Protein AF-A0A831NN00-F1 (afdb_monomer_lite)

Radius of gyration: 13.93 Å; chains: 1; bounding box: 24×26×42 Å

Secondary structure (DSSP, 8-state):
-HHHHHHHHHHHHTT-----TT-HHHHHHHHT--B-HHHHTTT---B--SS-HHHHHHHHHHHHGGGTPPP-PPPTT-

Sequence (78 aa):
MLDGIRYVSTLLSNNRYFIHESCKNLIKEKASYVWDTKAQQKGEDKPLKQNDHASDAERYGLYTMRHSMKVIDKPVGW

Structure (mmCIF, N/CA/C/O backbone):
data_AF-A0A831NN00-F1
#
_entry.id   AF-A0A831NN00-F1
#
loop_
_atom_site.group_PDB
_atom_site.id
_atom_site.type_symbol
_atom_site.label_atom_id
_atom_site.label_alt_id
_atom_site.label_comp_id
_atom_site.label_asym_id
_atom_site.label_entity_id
_atom_site.label_seq_id
_atom_site.pdbx_PDB_ins_code
_atom_site.Cartn_x
_atom_site.Cartn_y
_atom_site.Cartn_z
_atom_site.occupancy
_atom_site.B_iso_or_equiv
_atom_site.auth_seq_id
_atom_site.auth_comp_id
_atom_site.auth_asym_id
_atom_site.auth_atom_id
_atom_site.pdbx_PDB_model_num
ATOM 1 N N . MET A 1 1 ? -2.700 9.950 9.201 1.00 63.53 1 MET A N 1
ATOM 2 C CA . MET A 1 1 ? -2.461 8.484 9.222 1.00 63.53 1 MET A CA 1
ATOM 3 C C . MET A 1 1 ? -3.564 7.745 8.478 1.00 63.53 1 MET A C 1
ATOM 5 O O . MET A 1 1 ? -3.261 7.052 7.514 1.00 63.53 1 MET A O 1
ATOM 9 N N . LEU A 1 2 ? -4.824 7.955 8.874 1.00 74.56 2 LEU A N 1
ATOM 10 C CA . LEU A 1 2 ? -5.994 7.324 8.261 1.00 74.56 2 LEU A CA 1
ATOM 11 C C . LEU A 1 2 ? -6.132 7.638 6.760 1.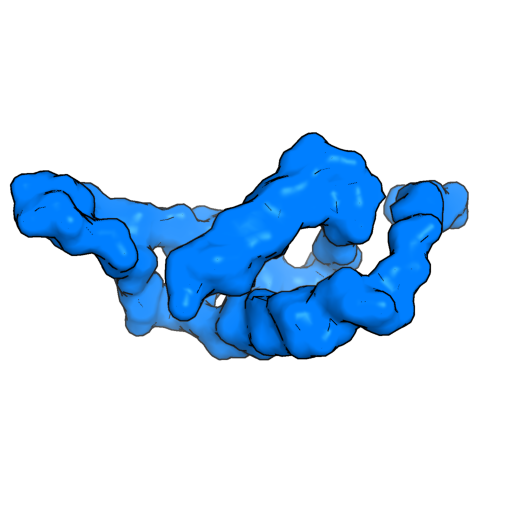00 74.56 2 LEU A C 1
ATOM 13 O O . LEU A 1 2 ? -6.412 6.739 5.975 1.00 74.56 2 LEU A O 1
ATOM 17 N N . ASP A 1 3 ? -5.834 8.872 6.344 1.00 80.38 3 ASP A N 1
ATOM 18 C CA . ASP A 1 3 ? -5.926 9.278 4.931 1.00 80.38 3 ASP A CA 1
ATOM 19 C C . ASP A 1 3 ? -4.944 8.529 4.028 1.00 80.38 3 ASP A C 1
ATOM 21 O O . ASP A 1 3 ? -5.294 8.135 2.919 1.00 80.38 3 ASP A O 1
ATOM 25 N N . GLY A 1 4 ? -3.730 8.258 4.519 1.00 82.00 4 GLY A N 1
ATOM 26 C CA . GLY A 1 4 ? -2.743 7.468 3.783 1.00 82.00 4 GLY A CA 1
ATOM 27 C C . GLY A 1 4 ? -3.195 6.020 3.601 1.00 82.00 4 GLY A C 1
ATOM 28 O O . GLY A 1 4 ? -3.061 5.468 2.516 1.00 82.00 4 GLY A O 1
ATOM 29 N N . ILE A 1 5 ? -3.789 5.424 4.638 1.00 83.00 5 ILE A N 1
ATOM 30 C CA . ILE A 1 5 ? -4.336 4.059 4.576 1.00 83.00 5 ILE A CA 1
ATOM 31 C C . ILE A 1 5 ? -5.509 4.000 3.589 1.00 83.00 5 ILE A C 1
ATOM 33 O O . ILE A 1 5 ? -5.541 3.129 2.719 1.00 83.00 5 ILE A O 1
ATOM 37 N N . ARG A 1 6 ? -6.440 4.961 3.672 1.00 85.12 6 ARG A N 1
ATOM 38 C CA . ARG A 1 6 ? -7.573 5.082 2.739 1.00 85.12 6 ARG A CA 1
ATOM 39 C C . ARG A 1 6 ? -7.099 5.241 1.296 1.00 85.12 6 ARG A C 1
ATOM 41 O O . ARG A 1 6 ? -7.653 4.607 0.401 1.00 85.12 6 ARG A O 1
ATOM 48 N N . TYR A 1 7 ? -6.055 6.036 1.075 1.00 88.19 7 TYR A N 1
ATOM 49 C CA . TYR A 1 7 ? -5.476 6.237 -0.248 1.00 88.19 7 TYR A CA 1
ATOM 50 C C . TYR A 1 7 ? -4.907 4.937 -0.828 1.00 88.19 7 TYR A C 1
ATOM 52 O O . TYR A 1 7 ? -5.283 4.549 -1.931 1.00 88.19 7 TYR A O 1
ATOM 60 N N . VAL A 1 8 ? -4.084 4.208 -0.065 1.00 88.06 8 VAL A N 1
ATOM 61 C CA . VAL A 1 8 ? -3.554 2.904 -0.501 1.00 88.06 8 VAL A CA 1
ATOM 62 C C . VAL A 1 8 ? -4.686 1.907 -0.786 1.00 88.06 8 VAL A C 1
ATOM 64 O O . VAL A 1 8 ? -4.674 1.246 -1.822 1.00 88.06 8 VAL A O 1
ATOM 67 N N . SER A 1 9 ? -5.704 1.841 0.079 1.00 86.75 9 SER A N 1
ATOM 68 C CA . SER A 1 9 ? -6.879 0.979 -0.120 1.00 86.75 9 SER A CA 1
ATOM 69 C C . SER A 1 9 ? -7.657 1.329 -1.398 1.00 86.75 9 SER A C 1
ATOM 71 O O . SER A 1 9 ? -8.062 0.436 -2.144 1.00 86.75 9 SER A O 1
ATOM 73 N N . THR A 1 10 ? -7.795 2.623 -1.700 1.00 88.38 10 THR A N 1
ATOM 74 C CA . THR A 1 10 ? -8.434 3.117 -2.929 1.00 88.38 10 THR A CA 1
ATOM 75 C C . THR A 1 10 ? -7.640 2.711 -4.168 1.00 88.38 10 THR A C 1
ATOM 77 O O . THR A 1 10 ? -8.228 2.311 -5.171 1.00 88.38 10 THR A O 1
ATOM 80 N N . LEU A 1 11 ? -6.308 2.791 -4.117 1.00 88.81 11 LEU A N 1
ATOM 81 C CA . LEU A 1 11 ? -5.457 2.397 -5.238 1.00 88.81 11 LEU A CA 1
ATOM 82 C C . LEU A 1 11 ? -5.530 0.892 -5.513 1.00 88.81 11 LEU A C 1
ATOM 84 O O . LEU A 1 11 ? -5.661 0.502 -6.672 1.00 88.81 11 LEU A O 1
ATOM 88 N N . LEU A 1 12 ? -5.490 0.064 -4.465 1.00 87.50 12 LEU A N 1
ATOM 89 C CA . LEU A 1 12 ? -5.629 -1.391 -4.583 1.00 87.50 12 LEU A CA 1
ATOM 90 C C . LEU A 1 12 ? -7.001 -1.777 -5.155 1.00 87.50 12 LEU A C 1
ATOM 92 O O . LEU A 1 12 ? -7.068 -2.531 -6.118 1.00 87.50 12 LEU A O 1
ATOM 96 N N . SER A 1 13 ? -8.087 -1.209 -4.619 1.00 87.38 13 SER A N 1
ATOM 97 C CA . SER A 1 13 ? -9.460 -1.545 -5.040 1.00 87.38 13 SER A CA 1
ATOM 98 C C . SER A 1 13 ? -9.758 -1.152 -6.489 1.00 87.38 13 SER A C 1
ATOM 100 O O . SER A 1 13 ? -10.553 -1.801 -7.158 1.00 87.38 13 SER A O 1
ATOM 102 N N . ASN A 1 14 ? -9.110 -0.094 -6.982 1.00 88.00 14 ASN A N 1
ATOM 103 C CA . ASN A 1 14 ? -9.273 0.382 -8.355 1.00 88.00 14 ASN A CA 1
ATOM 104 C C . ASN A 1 14 ? -8.243 -0.210 -9.331 1.00 88.00 14 ASN A C 1
ATOM 106 O O . ASN A 1 14 ? -8.145 0.279 -10.456 1.00 88.00 14 ASN A O 1
ATOM 110 N N . ASN A 1 15 ? -7.448 -1.209 -8.924 1.00 86.00 15 ASN A N 1
ATOM 111 C CA . ASN A 1 15 ? -6.384 -1.799 -9.748 1.00 86.00 15 ASN A CA 1
ATOM 112 C C . ASN A 1 15 ? -5.362 -0.759 -10.260 1.00 86.00 15 ASN A C 1
ATOM 114 O O . ASN A 1 15 ? -4.884 -0.824 -11.389 1.00 86.00 15 ASN A O 1
ATOM 118 N N . ARG A 1 16 ? -5.041 0.240 -9.427 1.00 86.12 16 ARG A N 1
ATOM 119 C CA . ARG A 1 16 ? -4.107 1.348 -9.727 1.00 86.12 16 ARG A CA 1
ATOM 120 C C . ARG A 1 16 ? -2.752 1.175 -9.044 1.00 86.12 16 ARG A C 1
ATOM 122 O O . ARG A 1 16 ? -1.845 1.974 -9.263 1.00 86.12 16 ARG A O 1
ATOM 129 N N . TYR A 1 17 ? -2.640 0.177 -8.177 1.00 87.81 17 TYR A N 1
ATOM 130 C CA . TYR A 1 17 ? -1.428 -0.192 -7.467 1.00 87.81 17 TYR A CA 1
ATOM 131 C C . TYR A 1 17 ? -1.366 -1.713 -7.364 1.00 87.81 17 TYR A C 1
ATOM 133 O O . TYR A 1 17 ? -2.352 -2.352 -7.002 1.00 87.81 17 TYR A O 1
ATOM 141 N N . PHE A 1 18 ? -0.207 -2.277 -7.685 1.00 87.94 18 PHE A N 1
ATOM 142 C CA . PHE A 1 18 ? 0.050 -3.710 -7.643 1.00 87.94 18 PHE A CA 1
ATOM 143 C C . 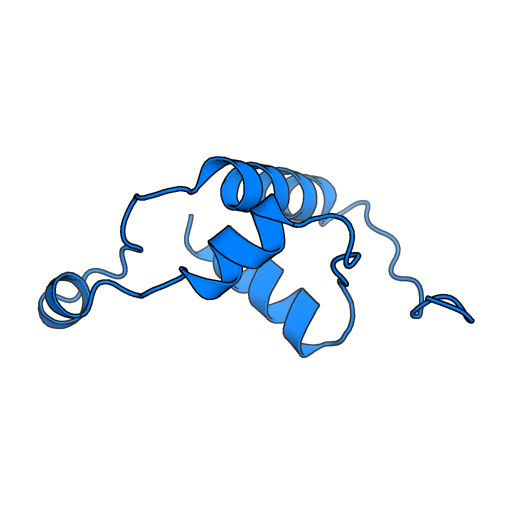PHE A 1 18 ? 1.345 -3.957 -6.880 1.00 87.94 18 PHE A C 1
ATOM 145 O O . PHE A 1 18 ? 2.303 -3.191 -6.993 1.00 87.94 18 PHE A O 1
ATOM 152 N N . ILE A 1 19 ? 1.370 -5.043 -6.116 1.00 88.44 19 ILE A N 1
ATOM 153 C CA . ILE A 1 19 ? 2.538 -5.473 -5.354 1.00 88.44 19 ILE A CA 1
ATOM 154 C C . ILE A 1 19 ? 3.133 -6.673 -6.083 1.00 88.44 19 ILE A C 1
ATOM 156 O O . ILE A 1 19 ? 2.427 -7.645 -6.344 1.00 88.44 19 ILE A O 1
ATOM 160 N N . HIS A 1 20 ? 4.421 -6.606 -6.421 1.00 89.75 20 HIS A N 1
ATOM 161 C CA . HIS A 1 20 ? 5.116 -7.738 -7.030 1.00 89.75 20 HIS A CA 1
ATOM 162 C C . HIS A 1 20 ? 5.234 -8.898 -6.034 1.00 89.75 20 HIS A C 1
ATOM 164 O O . HIS A 1 20 ? 5.477 -8.671 -4.847 1.00 89.75 20 HIS A O 1
ATOM 170 N N . GLU A 1 21 ? 5.176 -10.14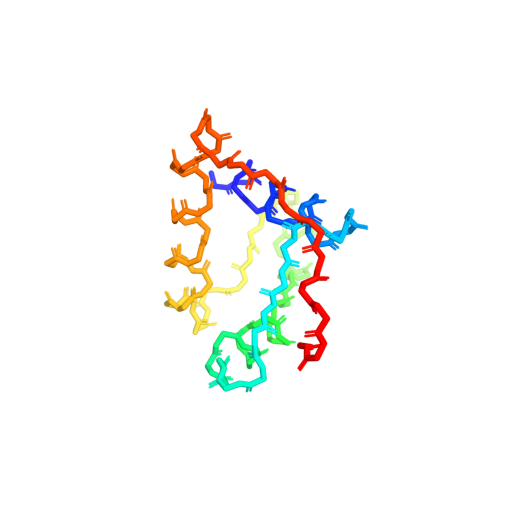3 -6.507 1.00 88.44 21 GLU A N 1
ATOM 171 C CA . GLU A 1 21 ? 5.300 -11.336 -5.654 1.00 88.44 21 GLU A CA 1
ATOM 172 C C . GLU A 1 21 ? 6.640 -11.419 -4.894 1.00 88.44 21 GLU A C 1
ATOM 174 O O . GLU A 1 21 ? 6.731 -12.007 -3.813 1.00 88.44 21 GLU A O 1
ATOM 179 N N . SER A 1 22 ? 7.693 -10.777 -5.417 1.00 90.50 22 SER A N 1
ATOM 180 C CA . SER A 1 22 ? 9.001 -10.717 -4.750 1.00 90.50 22 SER A CA 1
ATOM 181 C C . SER A 1 22 ? 8.999 -9.843 -3.490 1.00 90.50 22 SER A C 1
ATOM 183 O O . SER A 1 22 ? 9.889 -9.993 -2.650 1.00 90.50 22 SER A O 1
ATOM 185 N N . CYS A 1 23 ? 7.994 -8.980 -3.297 1.00 89.06 23 CYS A N 1
ATOM 186 C CA . CYS A 1 23 ? 7.835 -8.119 -2.123 1.00 89.06 23 CYS A CA 1
ATOM 187 C C . CYS 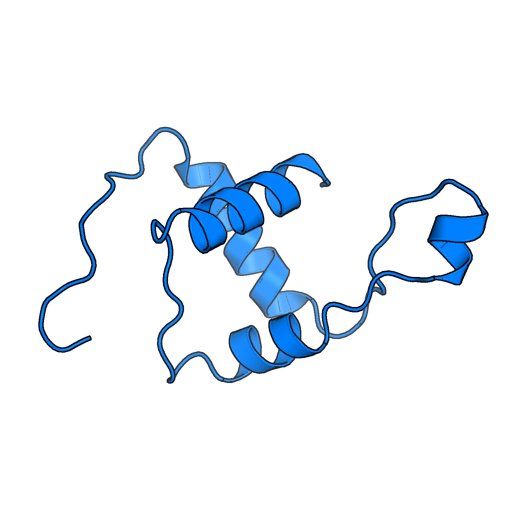A 1 23 ? 7.301 -8.900 -0.906 1.00 89.06 23 CYS A C 1
ATOM 189 O O . CYS A 1 23 ? 6.323 -8.509 -0.269 1.00 89.06 23 CYS A O 1
ATOM 191 N N . LYS A 1 24 ? 7.965 -10.008 -0.556 1.00 88.00 24 LYS A N 1
ATOM 192 C CA . LYS A 1 24 ? 7.523 -10.983 0.455 1.00 88.00 24 LYS A CA 1
ATOM 193 C C . LYS A 1 24 ? 7.221 -10.358 1.818 1.00 88.00 24 LYS A C 1
ATOM 195 O O . LYS A 1 24 ? 6.277 -10.781 2.475 1.00 88.00 24 LYS A O 1
ATOM 200 N N . ASN A 1 25 ? 8.008 -9.368 2.243 1.00 86.56 25 ASN A N 1
ATOM 201 C CA . ASN A 1 25 ? 7.801 -8.697 3.529 1.00 86.56 25 ASN A CA 1
ATOM 202 C C . ASN A 1 25 ? 6.534 -7.841 3.507 1.00 86.56 25 ASN A C 1
ATOM 204 O O . ASN A 1 25 ? 5.680 -8.026 4.361 1.00 86.56 25 ASN A O 1
ATOM 208 N N . LEU A 1 26 ? 6.351 -7.004 2.481 1.00 85.06 26 LEU A N 1
ATOM 209 C CA . LEU A 1 26 ? 5.138 -6.197 2.333 1.00 85.06 26 LEU A CA 1
ATOM 210 C C . LEU A 1 26 ? 3.885 -7.077 2.238 1.00 85.06 26 LEU A C 1
ATOM 212 O O . LEU A 1 26 ? 2.889 -6.792 2.890 1.00 85.06 26 LEU A O 1
ATOM 216 N N . ILE A 1 27 ? 3.944 -8.178 1.484 1.00 86.31 27 ILE A N 1
ATOM 217 C CA . ILE A 1 27 ? 2.826 -9.127 1.364 1.00 86.31 27 ILE A CA 1
ATOM 218 C C . ILE A 1 27 ? 2.485 -9.752 2.725 1.00 86.31 27 ILE A C 1
ATOM 220 O O . ILE A 1 27 ? 1.314 -9.801 3.096 1.00 86.31 27 ILE A O 1
ATOM 224 N N . LYS A 1 28 ? 3.494 -10.190 3.493 1.00 83.44 28 LYS A N 1
ATOM 225 C CA . LYS A 1 28 ? 3.293 -10.715 4.854 1.00 83.44 28 LYS A CA 1
ATOM 226 C C . LYS A 1 28 ? 2.663 -9.670 5.774 1.00 83.44 28 LYS A C 1
ATOM 228 O O . LYS A 1 28 ? 1.685 -9.982 6.442 1.00 83.44 28 LYS A O 1
ATOM 233 N N . GLU A 1 29 ? 3.183 -8.443 5.762 1.00 82.62 29 GLU A N 1
ATOM 234 C CA . GLU A 1 29 ? 2.684 -7.340 6.592 1.00 82.62 29 GLU A CA 1
ATOM 235 C C . GLU A 1 29 ? 1.240 -6.948 6.234 1.00 82.62 29 GLU A C 1
ATOM 237 O O . GLU A 1 29 ? 0.421 -6.695 7.120 1.00 82.62 29 GLU A O 1
ATOM 242 N N . LYS A 1 30 ? 0.888 -6.963 4.941 1.00 77.69 30 LYS A N 1
ATOM 243 C CA . LYS A 1 30 ? -0.485 -6.732 4.463 1.00 77.69 30 LYS A CA 1
ATOM 244 C C . LYS A 1 30 ? -1.442 -7.850 4.868 1.00 77.69 30 LYS A C 1
ATOM 246 O O . LYS A 1 30 ? -2.586 -7.562 5.205 1.00 77.69 30 LYS A O 1
ATOM 251 N N . ALA A 1 31 ? -0.991 -9.105 4.870 1.00 70.56 31 ALA A N 1
ATOM 252 C CA . ALA A 1 31 ? -1.791 -10.232 5.350 1.00 70.56 31 ALA A CA 1
ATOM 253 C C . ALA A 1 31 ? -2.018 -10.178 6.872 1.00 70.56 31 ALA A C 1
ATOM 255 O O . ALA A 1 31 ? -3.058 -10.616 7.356 1.00 70.56 31 ALA A O 1
ATOM 256 N N . SER A 1 32 ? -1.078 -9.600 7.624 1.00 62.50 32 SER A N 1
ATOM 257 C CA . SER A 1 32 ? -1.200 -9.365 9.066 1.00 62.50 32 SER A CA 1
ATOM 258 C C . SER A 1 32 ? -1.885 -8.044 9.434 1.00 62.50 32 SER A C 1
ATOM 260 O O . SER A 1 32 ? -1.878 -7.678 10.608 1.00 62.50 32 SER A O 1
ATOM 262 N N . TYR A 1 33 ? -2.476 -7.321 8.473 1.00 57.22 33 TYR A N 1
ATOM 263 C CA . TYR A 1 33 ? -3.157 -6.044 8.716 1.00 57.22 33 TYR A CA 1
ATOM 264 C C . TYR A 1 33 ? -4.505 -6.271 9.422 1.00 57.22 33 TYR A C 1
ATOM 266 O O . TYR A 1 33 ? -5.582 -6.196 8.832 1.00 57.22 33 TYR A O 1
ATOM 274 N N . VAL A 1 34 ? -4.431 -6.609 10.706 1.00 54.97 34 VAL A N 1
ATOM 275 C CA . VAL A 1 34 ? -5.574 -6.864 11.580 1.00 54.97 34 VAL A CA 1
ATOM 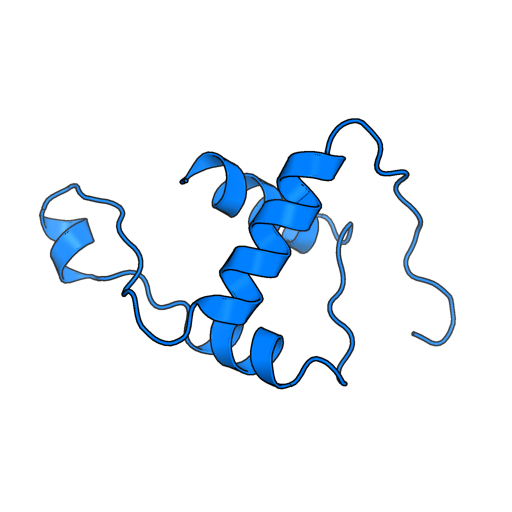276 C C . VAL A 1 34 ? -5.934 -5.561 12.290 1.00 54.97 34 VAL A C 1
ATOM 278 O O . VAL A 1 34 ? -5.114 -4.966 12.994 1.00 54.97 34 VAL A O 1
ATOM 281 N N . TRP A 1 35 ? -7.170 -5.103 12.098 1.00 56.09 35 TRP A N 1
ATOM 282 C CA . TRP A 1 35 ? -7.740 -4.017 12.892 1.00 56.09 35 TRP A CA 1
ATOM 283 C C . TRP A 1 35 ? -7.888 -4.481 14.342 1.00 56.09 35 TRP A C 1
ATOM 285 O O . TRP A 1 35 ? -8.407 -5.569 14.592 1.00 56.09 35 TRP A O 1
ATOM 295 N N . ASP A 1 36 ? -7.420 -3.677 15.301 1.00 54.47 36 ASP A N 1
ATOM 296 C CA . ASP A 1 36 ? -7.573 -4.000 16.718 1.00 54.47 36 ASP A CA 1
ATOM 297 C C . ASP A 1 36 ? -9.058 -3.914 17.096 1.00 54.47 36 ASP A C 1
ATOM 299 O O . ASP A 1 36 ? -9.618 -2.837 17.318 1.00 54.47 36 ASP A O 1
ATOM 303 N N . THR A 1 37 ? -9.705 -5.074 17.183 1.00 53.91 37 THR A N 1
ATOM 304 C CA . THR A 1 37 ? -11.127 -5.193 17.516 1.00 53.91 37 THR A CA 1
ATOM 305 C C . THR A 1 37 ? -11.467 -4.589 18.884 1.00 53.91 37 THR A C 1
ATOM 307 O O . THR A 1 37 ? -12.613 -4.206 19.107 1.00 53.91 37 THR A O 1
ATOM 310 N N . LYS A 1 38 ? -10.501 -4.465 19.809 1.00 56.03 38 LYS A N 1
ATOM 311 C CA . LYS A 1 38 ? -10.712 -3.828 21.122 1.00 56.03 38 LYS A CA 1
ATOM 312 C C . LYS A 1 38 ? -10.614 -2.306 21.052 1.00 56.03 38 LYS A C 1
ATOM 314 O O . LYS A 1 38 ? -11.314 -1.631 21.806 1.00 56.03 38 LYS A O 1
ATOM 319 N N . ALA A 1 39 ? -9.775 -1.762 20.171 1.00 55.25 39 ALA A N 1
ATOM 320 C CA . ALA A 1 39 ? -9.721 -0.321 19.914 1.00 55.25 39 ALA A CA 1
ATOM 321 C C . ALA A 1 39 ? -10.988 0.151 19.179 1.00 55.25 39 ALA A C 1
ATOM 323 O O . ALA A 1 39 ? -11.592 1.154 19.565 1.00 55.25 39 ALA A O 1
ATOM 324 N N . GLN A 1 40 ? -11.473 -0.651 18.225 1.00 53.47 40 GLN A N 1
ATOM 325 C CA . GLN A 1 40 ? -12.703 -0.376 17.482 1.00 53.47 40 GLN A CA 1
ATOM 326 C C . GLN A 1 40 ? -13.941 -0.312 18.396 1.00 53.47 40 GLN A C 1
ATOM 328 O O . GLN A 1 40 ? -14.783 0.569 18.243 1.00 53.47 40 GLN A O 1
ATOM 333 N N . GLN A 1 41 ? -14.016 -1.173 19.419 1.00 56.97 41 GLN A N 1
ATOM 334 C CA . GLN A 1 41 ? -15.075 -1.129 20.442 1.00 56.97 41 GLN A CA 1
ATOM 335 C C . GLN A 1 41 ? -15.039 0.131 21.322 1.00 56.97 41 GLN A C 1
ATOM 337 O O . GLN A 1 41 ? -16.042 0.472 21.944 1.00 56.97 41 GLN A O 1
ATOM 342 N N . LYS A 1 42 ? -13.903 0.835 21.372 1.00 63.16 42 LYS A N 1
ATOM 343 C CA . LYS A 1 42 ? -13.740 2.108 22.087 1.00 63.16 42 LYS A CA 1
ATOM 344 C C . LYS A 1 42 ? -13.911 3.333 21.179 1.00 63.16 42 LYS A C 1
ATOM 346 O O . LYS A 1 42 ? -13.709 4.450 21.643 1.00 63.16 42 LYS A O 1
ATOM 351 N N . GLY A 1 43 ? -14.281 3.137 19.909 1.00 59.75 43 GLY A N 1
ATOM 352 C CA . GLY A 1 43 ? -14.387 4.211 18.918 1.00 59.75 43 GLY A CA 1
ATOM 353 C C . GLY A 1 43 ? -13.035 4.712 18.398 1.00 59.75 43 GLY A C 1
ATOM 354 O O . GLY A 1 43 ? -12.976 5.775 17.786 1.00 59.75 43 GLY A O 1
ATOM 355 N N . GLU A 1 44 ? -11.947 3.971 18.635 1.00 52.75 44 GLU A N 1
ATOM 356 C CA . GLU A 1 44 ? -10.610 4.309 18.149 1.00 52.75 44 GLU A CA 1
ATOM 357 C C . GLU A 1 44 ? -10.206 3.402 16.978 1.00 52.75 44 GLU A C 1
ATOM 359 O O . GLU A 1 44 ? -9.943 2.213 17.151 1.00 52.75 44 GLU A O 1
ATOM 364 N N . ASP A 1 45 ? -10.080 3.975 15.780 1.00 55.03 45 ASP A N 1
ATOM 365 C CA . ASP A 1 45 ? -9.505 3.288 14.619 1.00 55.03 45 ASP A CA 1
ATOM 366 C C . ASP A 1 45 ? -7.973 3.290 14.712 1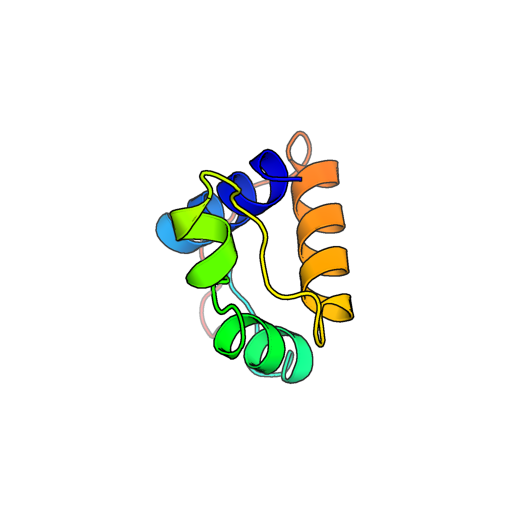.00 55.03 45 ASP A C 1
ATOM 368 O O . ASP A 1 45 ? -7.296 4.210 14.237 1.00 55.03 45 ASP A O 1
ATOM 372 N N . LYS A 1 46 ? -7.404 2.258 15.345 1.00 56.31 46 LYS A N 1
ATOM 373 C CA . LYS A 1 46 ? -5.950 2.052 15.409 1.00 56.31 46 LYS A CA 1
ATOM 374 C C . LYS A 1 46 ? -5.571 0.645 14.928 1.00 56.31 46 LYS A C 1
ATOM 376 O O . LYS A 1 46 ? -6.064 -0.336 15.482 1.00 56.31 46 LYS A O 1
ATOM 381 N N . PRO A 1 47 ? -4.687 0.517 13.921 1.00 60.88 47 PRO A N 1
ATOM 382 C CA . PRO A 1 47 ? -4.113 -0.775 13.563 1.00 60.88 47 PRO A CA 1
ATOM 383 C C . PRO A 1 47 ? -3.160 -1.265 14.665 1.00 60.88 47 PRO A C 1
ATOM 385 O O . PRO A 1 47 ? -2.492 -0.460 15.324 1.00 60.88 47 PRO A O 1
ATOM 388 N N . LEU A 1 48 ? -3.078 -2.585 14.853 1.00 59.88 48 LEU A N 1
ATOM 389 C CA . LEU A 1 48 ? -2.089 -3.206 15.737 1.00 59.88 48 LEU A CA 1
ATOM 390 C C . LEU A 1 48 ? -0.677 -2.943 15.198 1.00 59.88 48 LEU A C 1
ATOM 392 O O . LEU A 1 48 ? -0.346 -3.292 14.069 1.00 59.88 48 LEU A O 1
ATOM 396 N N . LYS A 1 49 ? 0.161 -2.310 16.020 1.00 58.72 49 LYS A N 1
ATOM 397 C CA . LYS A 1 49 ? 1.503 -1.835 15.654 1.00 58.72 49 LYS A CA 1
ATOM 398 C C . LYS A 1 49 ? 2.556 -2.954 15.730 1.00 58.72 49 LYS A C 1
ATOM 400 O O . LYS A 1 49 ? 3.470 -2.902 16.548 1.00 58.72 49 LYS A O 1
ATOM 405 N N . GLN A 1 50 ? 2.395 -4.010 14.935 1.00 57.03 50 GLN A N 1
ATOM 406 C CA . GLN A 1 50 ? 3.379 -5.092 14.818 1.00 57.03 50 GLN A CA 1
ATOM 407 C C . GLN A 1 50 ? 3.737 -5.314 13.349 1.00 57.03 50 GLN A C 1
ATOM 409 O O . GLN A 1 50 ? 2.850 -5.567 12.541 1.00 57.03 50 GLN A O 1
ATOM 414 N N . ASN A 1 51 ? 5.035 -5.257 13.030 1.00 59.84 51 ASN A N 1
ATOM 415 C CA . ASN A 1 51 ? 5.577 -5.435 11.678 1.00 59.84 51 ASN A CA 1
ATOM 416 C C . ASN A 1 51 ? 4.969 -4.451 10.655 1.00 59.84 51 ASN A C 1
ATOM 418 O O . ASN A 1 51 ? 4.322 -4.868 9.704 1.00 59.84 51 ASN A O 1
ATOM 422 N N . ASP A 1 52 ? 5.138 -3.142 10.864 1.00 63.06 52 ASP A N 1
ATOM 423 C CA . ASP A 1 52 ? 4.586 -2.087 9.996 1.00 63.06 52 ASP A CA 1
ATOM 424 C C . ASP A 1 52 ? 5.634 -1.399 9.107 1.00 63.06 52 ASP A C 1
ATOM 426 O O . ASP A 1 52 ? 5.309 -0.453 8.392 1.00 63.06 52 ASP A O 1
ATOM 430 N N . HIS A 1 53 ? 6.889 -1.854 9.116 1.00 79.00 53 HIS A N 1
ATOM 431 C CA . HIS A 1 53 ? 7.991 -1.154 8.456 1.00 79.00 53 HIS A CA 1
ATOM 432 C C . HIS A 1 53 ? 7.816 -1.044 6.935 1.00 79.00 53 HIS A C 1
ATOM 434 O O . HIS A 1 53 ? 7.996 0.043 6.376 1.00 79.00 53 HIS A O 1
ATOM 440 N N . ALA A 1 54 ? 7.461 -2.136 6.251 1.00 82.31 54 ALA A N 1
ATOM 441 C CA . ALA A 1 54 ? 7.260 -2.105 4.806 1.00 82.31 54 ALA A CA 1
ATOM 442 C C . ALA A 1 54 ? 5.941 -1.410 4.440 1.00 82.31 54 ALA A C 1
ATOM 444 O O . ALA A 1 54 ? 5.909 -0.633 3.482 1.00 82.31 54 ALA A O 1
ATOM 445 N N . SER A 1 55 ? 4.868 -1.628 5.207 1.00 82.12 55 SER A N 1
ATOM 446 C CA . SER A 1 55 ? 3.580 -0.966 4.963 1.00 82.12 55 SER A CA 1
ATOM 447 C C . SER A 1 55 ? 3.628 0.544 5.220 1.00 82.12 55 SER A C 1
ATOM 449 O O . SER A 1 55 ? 2.921 1.296 4.544 1.00 82.12 55 SER A O 1
ATOM 451 N N . ASP A 1 56 ? 4.436 1.012 6.168 1.00 84.31 56 ASP A N 1
ATOM 452 C CA . ASP A 1 56 ? 4.634 2.438 6.412 1.00 84.31 56 ASP A CA 1
ATOM 453 C C . ASP A 1 56 ? 5.443 3.081 5.285 1.00 84.31 56 ASP A C 1
ATOM 455 O O . ASP A 1 56 ? 5.046 4.134 4.779 1.00 84.31 56 ASP A O 1
ATOM 459 N N . ALA A 1 57 ? 6.526 2.433 4.842 1.00 86.69 57 ALA A N 1
ATOM 460 C CA . ALA A 1 57 ? 7.329 2.898 3.713 1.00 86.69 57 ALA A CA 1
ATOM 461 C C . ALA A 1 57 ? 6.495 3.006 2.423 1.00 86.69 57 ALA A C 1
ATOM 463 O O . ALA A 1 57 ? 6.532 4.034 1.743 1.00 86.69 57 ALA A O 1
ATOM 464 N N . GLU A 1 58 ? 5.687 1.983 2.129 1.00 90.06 58 GLU A N 1
ATOM 465 C CA . GLU A 1 58 ? 4.734 1.971 1.015 1.00 90.06 58 GLU A CA 1
ATOM 466 C C . GLU A 1 58 ? 3.771 3.164 1.096 1.00 90.06 58 GLU A C 1
ATOM 468 O O . GLU A 1 58 ? 3.663 3.958 0.156 1.00 90.06 58 GLU A O 1
ATOM 473 N N . ARG A 1 59 ? 3.104 3.329 2.244 1.00 89.50 59 ARG A N 1
ATOM 474 C CA . ARG A 1 59 ? 2.140 4.410 2.459 1.00 89.50 59 ARG A CA 1
ATOM 475 C C . ARG A 1 59 ? 2.784 5.781 2.285 1.00 89.50 59 ARG A C 1
ATOM 477 O O . ARG A 1 59 ? 2.179 6.645 1.651 1.00 89.50 59 ARG A O 1
ATOM 484 N N . TYR A 1 60 ? 3.979 6.006 2.833 1.00 88.88 60 TYR A N 1
ATOM 485 C CA . TYR A 1 60 ? 4.669 7.287 2.678 1.00 88.88 60 TYR A CA 1
ATOM 486 C C . TYR A 1 60 ? 5.042 7.562 1.223 1.00 88.88 60 TYR A C 1
ATOM 488 O O . TYR A 1 60 ? 4.800 8.676 0.754 1.00 88.88 60 TYR A O 1
ATOM 496 N N . GLY A 1 61 ? 5.558 6.567 0.498 1.00 89.06 61 GLY A N 1
ATOM 497 C CA . GLY A 1 61 ? 5.897 6.709 -0.918 1.00 89.06 61 GLY A CA 1
ATOM 498 C C . GLY A 1 61 ? 4.676 7.075 -1.762 1.00 89.06 61 GLY A C 1
ATOM 499 O O . GLY A 1 61 ? 4.666 8.108 -2.434 1.00 89.06 61 GLY A O 1
ATOM 500 N N . LEU A 1 62 ? 3.605 6.285 -1.650 1.00 89.19 62 LEU A N 1
ATOM 501 C CA . LEU A 1 62 ? 2.371 6.495 -2.410 1.00 89.19 62 LEU A CA 1
ATOM 502 C C . LEU A 1 62 ? 1.691 7.820 -2.051 1.00 89.19 62 LEU A C 1
ATOM 504 O O . LEU A 1 62 ? 1.276 8.568 -2.936 1.00 89.19 62 LEU A O 1
ATOM 508 N N . TYR A 1 63 ? 1.590 8.145 -0.761 1.00 89.19 63 TYR A N 1
ATOM 509 C CA . TYR A 1 63 ? 0.901 9.358 -0.327 1.00 89.19 63 TYR A CA 1
ATOM 510 C C . TYR A 1 63 ? 1.686 10.629 -0.665 1.00 89.19 63 TYR A C 1
ATOM 512 O O . TYR A 1 63 ? 1.088 11.644 -1.025 1.00 89.19 63 TYR A O 1
ATOM 520 N N . THR A 1 64 ? 3.018 10.594 -0.593 1.00 90.81 64 THR A N 1
ATOM 521 C CA . THR A 1 64 ? 3.865 11.740 -0.963 1.00 90.81 64 THR A CA 1
ATOM 522 C C . THR A 1 64 ? 3.807 11.997 -2.466 1.00 90.81 64 THR A C 1
ATOM 524 O O . THR A 1 64 ? 3.638 13.139 -2.886 1.00 90.81 64 THR A O 1
ATOM 527 N N . MET A 1 65 ? 3.859 10.941 -3.282 1.00 87.75 65 MET A N 1
ATOM 528 C CA . MET A 1 65 ? 3.855 11.055 -4.743 1.00 87.75 65 MET A CA 1
ATOM 529 C C . MET A 1 65 ? 2.459 11.206 -5.361 1.00 87.75 65 MET A C 1
ATOM 531 O O . MET A 1 65 ? 2.350 11.279 -6.583 1.00 87.75 65 MET A O 1
ATOM 535 N N . ARG A 1 66 ? 1.389 11.291 -4.560 1.00 86.94 66 ARG A N 1
ATOM 536 C CA . ARG A 1 66 ? -0.006 11.292 -5.042 1.00 86.94 66 ARG A CA 1
ATOM 537 C C . ARG A 1 66 ? -0.329 12.348 -6.108 1.00 86.94 66 ARG A C 1
ATOM 539 O O . ARG A 1 66 ? -1.200 12.117 -6.934 1.00 86.94 66 ARG A O 1
ATOM 546 N N . HIS A 1 67 ? 0.380 13.477 -6.110 1.00 85.81 67 HIS A N 1
ATOM 547 C CA . HIS A 1 67 ? 0.193 14.559 -7.090 1.00 85.81 67 HIS A CA 1
ATOM 548 C C . HIS A 1 67 ? 1.057 14.414 -8.348 1.00 85.81 67 HIS A C 1
ATOM 550 O O . HIS A 1 67 ? 0.831 15.110 -9.332 1.00 85.81 67 HIS A O 1
ATOM 556 N N . SER A 1 68 ? 2.038 13.512 -8.320 1.00 84.38 68 SER A N 1
ATOM 557 C CA . SER A 1 68 ? 3.036 13.325 -9.381 1.00 84.38 68 SER A CA 1
ATOM 558 C C . SER A 1 68 ? 2.971 11.938 -10.027 1.00 84.38 68 SER A C 1
ATOM 560 O O . SER A 1 68 ? 3.636 11.694 -11.034 1.00 84.38 68 SER A O 1
ATOM 562 N N . MET A 1 69 ? 2.197 11.008 -9.459 1.00 79.44 69 MET A N 1
ATOM 563 C CA . MET A 1 69 ? 2.021 9.664 -10.002 1.00 79.44 69 MET A CA 1
ATOM 564 C C . MET A 1 69 ? 1.211 9.701 -11.295 1.00 79.44 69 MET A C 1
ATOM 566 O O . MET A 1 69 ? 0.051 10.111 -11.318 1.00 79.44 69 MET A O 1
ATOM 570 N N . LYS A 1 70 ? 1.805 9.178 -12.367 1.00 77.62 70 LYS A N 1
ATOM 571 C CA . LYS A 1 70 ? 1.055 8.780 -13.556 1.00 77.62 70 LYS A CA 1
ATOM 572 C C . LYS A 1 70 ? 0.478 7.401 -13.312 1.00 77.62 70 LYS A C 1
ATOM 574 O O . LYS A 1 70 ? 1.189 6.502 -12.869 1.00 77.62 70 LYS A O 1
ATOM 579 N N . VAL A 1 71 ? -0.799 7.237 -13.618 1.00 72.44 71 VAL A N 1
ATOM 580 C CA . VAL A 1 71 ? -1.388 5.906 -13.620 1.00 72.44 71 VAL A CA 1
ATOM 581 C C . VAL A 1 71 ? -1.157 5.274 -14.973 1.00 72.44 71 VAL A C 1
ATOM 583 O O . VAL A 1 71 ? -1.455 5.871 -16.003 1.00 72.44 71 VAL A O 1
ATOM 586 N N . ILE A 1 72 ? -0.622 4.064 -14.912 1.00 78.56 72 ILE A N 1
ATOM 587 C CA . ILE A 1 72 ? -0.448 3.162 -16.035 1.00 78.56 72 ILE A CA 1
ATOM 588 C C . ILE A 1 72 ? -1.329 1.932 -15.818 1.00 78.56 72 ILE A C 1
ATOM 590 O O . ILE A 1 72 ? -1.586 1.547 -14.673 1.00 78.56 72 ILE A O 1
ATOM 594 N N . ASP A 1 73 ? -1.774 1.321 -16.910 1.00 81.12 73 ASP A N 1
ATOM 595 C CA . ASP A 1 73 ? -2.386 -0.004 -16.853 1.00 81.12 73 ASP A CA 1
ATOM 596 C C . ASP A 1 73 ? -1.355 -1.044 -16.403 1.00 81.12 73 ASP A C 1
ATOM 598 O O . ASP A 1 73 ? -0.142 -0.848 -16.553 1.00 81.12 73 ASP A O 1
ATOM 602 N N . LYS A 1 74 ? -1.834 -2.162 -15.842 1.00 79.31 74 LYS A N 1
ATOM 603 C CA . LYS A 1 74 ? -0.953 -3.265 -15.447 1.00 79.31 74 LYS A CA 1
ATOM 604 C C . LYS A 1 74 ? -0.151 -3.729 -16.679 1.00 79.31 74 LYS A C 1
ATOM 606 O O . LYS A 1 74 ? -0.774 -4.107 -17.674 1.00 79.31 74 LYS A O 1
ATOM 611 N N . PRO A 1 75 ? 1.196 -3.718 -16.639 1.00 80.75 75 PRO A N 1
ATOM 612 C CA . PRO A 1 75 ? 2.004 -4.142 -17.777 1.00 80.75 75 PRO A CA 1
ATOM 613 C C . PRO A 1 75 ? 1.709 -5.589 -18.179 1.00 80.75 75 PRO A C 1
ATOM 615 O O . PRO A 1 75 ? 1.473 -6.451 -17.331 1.00 80.75 75 PRO A O 1
ATOM 618 N N . VAL A 1 76 ? 1.753 -5.864 -19.482 1.00 83.44 76 VAL A N 1
ATOM 619 C CA . VAL A 1 76 ? 1.589 -7.222 -20.014 1.00 83.44 76 VAL A CA 1
ATOM 620 C C . VAL A 1 76 ? 2.748 -8.101 -19.527 1.00 83.44 76 VAL A C 1
ATOM 622 O O . VAL A 1 76 ? 3.908 -7.729 -19.687 1.00 83.44 76 VAL A O 1
ATOM 625 N N . GLY A 1 77 ? 2.437 -9.267 -18.952 1.00 79.50 77 GLY A N 1
ATOM 626 C CA . GLY A 1 77 ? 3.435 -10.230 -18.455 1.00 79.50 77 GLY A CA 1
ATOM 627 C C . GLY A 1 77 ? 3.860 -10.045 -16.993 1.00 79.50 77 GLY A C 1
ATOM 628 O O . GLY A 1 77 ? 4.806 -10.696 -16.559 1.00 79.50 77 GLY A O 1
ATOM 629 N N . TRP A 1 78 ? 3.167 -9.172 -16.257 1.00 68.38 78 TRP A N 1
ATOM 630 C CA . TRP A 1 78 ? 3.292 -8.949 -14.811 1.00 68.38 78 TRP A CA 1
ATOM 631 C C . TRP A 1 78 ? 2.144 -9.601 -14.029 1.00 68.38 78 TRP A C 1
ATOM 633 O O . TRP A 1 78 ? 1.067 -9.867 -14.612 1.00 68.38 78 TRP A O 1
#

Foldseek 3Di:
DVVLVVQVVVCVVVVQDDDDPVVVLVVVVVVQFDFPPVCVVVVHGDTDPDSCVVVVVVSCVCVVCVVPDDGDHDDPPD

pLDDT: mean 76.92, std 12.88, range [52.75, 90.81]